Protein AF-A0A7Y3M5T3-F1 (afdb_monomer_lite)

pLDDT: mean 87.73, std 8.82, range [55.84, 97.31]

Structure (mmCIF, N/CA/C/O backbone):
data_AF-A0A7Y3M5T3-F1
#
_entry.id   AF-A0A7Y3M5T3-F1
#
loop_
_atom_site.group_PDB
_atom_site.id
_atom_site.type_symbol
_atom_site.label_atom_id
_atom_site.label_alt_id
_atom_site.label_comp_id
_atom_site.label_asym_id
_atom_site.label_entity_id
_atom_site.label_seq_id
_atom_site.pdbx_PDB_ins_code
_atom_site.Cartn_x
_atom_site.Cartn_y
_atom_site.Cartn_z
_atom_site.occupancy
_atom_site.B_iso_or_equiv
_atom_site.auth_seq_id
_atom_site.auth_comp_id
_atom_site.auth_asym_id
_atom_site.auth_atom_id
_atom_site.pdbx_PDB_model_num
ATOM 1 N N . MET A 1 1 ? -25.242 -19.983 22.971 1.00 55.84 1 MET A N 1
ATOM 2 C CA . MET A 1 1 ? -23.821 -19.713 22.673 1.00 55.84 1 MET A CA 1
ATOM 3 C C . MET A 1 1 ? -23.790 -18.361 21.979 1.00 55.84 1 MET A C 1
ATOM 5 O O . MET A 1 1 ? -24.427 -18.254 20.944 1.00 55.84 1 MET A O 1
ATOM 9 N N . LYS A 1 2 ? -23.232 -17.311 22.597 1.00 63.94 2 LYS A N 1
ATOM 10 C CA . LYS A 1 2 ? -23.172 -15.991 21.945 1.00 63.94 2 LYS A CA 1
ATOM 11 C C . LYS A 1 2 ? -22.050 -16.015 20.922 1.00 63.94 2 LYS A C 1
ATOM 13 O O . LYS A 1 2 ? -20.935 -16.409 21.260 1.00 63.94 2 LYS A O 1
ATOM 18 N N . ASP A 1 3 ? -22.389 -15.646 19.700 1.00 86.06 3 ASP A N 1
ATOM 19 C CA . ASP A 1 3 ? -21.478 -15.644 18.569 1.00 86.06 3 ASP A CA 1
ATOM 20 C C . ASP A 1 3 ? -20.346 -14.625 18.799 1.00 86.06 3 ASP A C 1
ATOM 22 O O . ASP A 1 3 ? -20.546 -13.542 19.364 1.00 86.06 3 ASP A O 1
ATOM 26 N N . LEU A 1 4 ? -19.134 -14.995 18.386 1.00 81.69 4 LEU A N 1
ATOM 27 C CA . LEU A 1 4 ? -17.959 -14.134 18.438 1.00 81.69 4 LEU A CA 1
ATOM 28 C C . LEU A 1 4 ? -18.212 -12.837 17.659 1.00 81.69 4 LEU A C 1
ATOM 30 O O . LEU A 1 4 ? -17.852 -11.759 18.140 1.00 81.69 4 LEU A O 1
ATOM 34 N N . PHE A 1 5 ? -18.886 -12.924 16.510 1.00 83.69 5 PHE A N 1
ATOM 35 C CA . PHE A 1 5 ? -19.215 -11.745 15.714 1.00 83.69 5 PHE A CA 1
ATOM 36 C C . PHE A 1 5 ? -20.231 -10.850 16.423 1.00 83.69 5 PHE A C 1
ATOM 38 O O . PHE A 1 5 ? -20.049 -9.636 16.468 1.00 83.69 5 PHE A O 1
ATOM 45 N N . GLU A 1 6 ? -21.241 -11.427 17.076 1.00 87.06 6 GLU A N 1
ATOM 46 C CA . GLU A 1 6 ? -22.225 -10.674 17.864 1.00 87.06 6 GLU A CA 1
ATOM 47 C C . GLU A 1 6 ? -21.561 -9.869 19.000 1.00 87.06 6 GLU A C 1
ATOM 49 O O . GLU A 1 6 ? -21.934 -8.721 19.264 1.00 87.06 6 GLU A O 1
ATOM 54 N N . LYS A 1 7 ? -20.527 -10.426 19.651 1.00 82.88 7 LYS A N 1
ATOM 55 C CA . LYS A 1 7 ? -19.725 -9.693 20.648 1.00 82.88 7 LYS A CA 1
ATOM 56 C C . LYS A 1 7 ? -18.970 -8.519 20.016 1.00 82.88 7 LYS A C 1
ATOM 58 O O . LYS A 1 7 ? -18.998 -7.430 20.586 1.00 82.88 7 LYS A O 1
ATOM 63 N N . ILE A 1 8 ? -18.328 -8.734 18.866 1.00 83.25 8 ILE A N 1
ATOM 64 C CA . ILE A 1 8 ? -17.522 -7.718 18.168 1.00 83.25 8 ILE A CA 1
ATOM 65 C C . ILE A 1 8 ? -18.400 -6.580 17.635 1.00 83.25 8 ILE A C 1
ATOM 67 O O . ILE A 1 8 ? -18.031 -5.413 17.752 1.00 83.25 8 ILE A O 1
ATOM 71 N N . TYR A 1 9 ? -19.578 -6.887 17.087 1.00 81.06 9 TYR A N 1
ATOM 72 C CA . TYR A 1 9 ? -20.494 -5.860 16.593 1.00 81.06 9 TYR A CA 1
ATOM 73 C C . TYR A 1 9 ? -21.075 -5.002 17.718 1.00 81.06 9 TYR A C 1
ATOM 75 O O . TYR A 1 9 ? -21.249 -3.798 17.529 1.00 81.06 9 TYR A O 1
ATOM 83 N N . ARG A 1 10 ? -21.344 -5.599 18.887 1.00 83.38 10 ARG A N 1
ATOM 84 C CA . ARG A 1 10 ? -21.866 -4.873 20.052 1.00 83.38 10 ARG A CA 1
ATOM 85 C C . ARG A 1 10 ? -20.810 -4.001 20.729 1.00 83.38 10 ARG A C 1
ATOM 87 O O . ARG A 1 10 ? -21.137 -2.906 21.176 1.00 83.38 10 ARG A O 1
ATOM 94 N N . ASP A 1 11 ? -19.576 -4.485 20.841 1.00 81.50 11 ASP A N 1
ATOM 95 C CA . ASP A 1 11 ? -18.488 -3.766 21.502 1.00 81.50 11 ASP A CA 1
ATOM 96 C C . ASP A 1 11 ? -17.179 -3.948 20.731 1.00 81.50 11 ASP A C 1
ATOM 98 O O . ASP A 1 11 ? -16.495 -4.969 20.830 1.00 81.50 11 ASP A O 1
ATOM 102 N N . LYS A 1 12 ? -16.828 -2.914 19.964 1.00 81.12 12 LYS A N 1
ATOM 103 C CA . LYS A 1 12 ? -15.603 -2.877 19.159 1.00 81.12 12 LYS A CA 1
ATOM 104 C C . LYS A 1 12 ? -14.358 -2.490 19.984 1.00 81.12 12 LYS A C 1
ATOM 106 O O . LYS A 1 12 ? -13.276 -2.314 19.421 1.00 81.12 12 LYS A O 1
ATOM 111 N N . GLY A 1 13 ? -14.489 -2.330 21.304 1.00 82.31 13 GLY A N 1
ATOM 112 C CA . GLY A 1 13 ? -13.403 -1.946 22.201 1.00 82.31 13 GLY A CA 1
ATOM 113 C C . GLY A 1 13 ? -12.895 -0.509 21.988 1.00 82.31 13 GLY A C 1
ATOM 114 O O . GLY A 1 13 ? -13.448 0.250 21.191 1.00 82.31 13 GLY A O 1
ATOM 115 N N . PRO A 1 14 ? -11.826 -0.095 22.697 1.00 82.00 14 PRO A N 1
ATOM 116 C CA . PRO A 1 14 ? -11.318 1.282 22.670 1.00 82.00 14 PRO A CA 1
ATOM 117 C C . PRO A 1 14 ? -10.875 1.770 21.285 1.00 82.00 14 PRO A C 1
ATOM 119 O O . PRO A 1 14 ? -11.082 2.935 20.960 1.00 82.00 14 PRO A O 1
ATOM 122 N N . LEU A 1 15 ? -10.301 0.880 20.468 1.00 76.69 15 LEU A N 1
ATOM 123 C CA . LEU A 1 15 ? -9.843 1.192 19.111 1.00 76.69 15 LEU A CA 1
ATOM 124 C C . LEU A 1 15 ? -10.994 1.219 18.104 1.00 76.69 15 LEU A C 1
ATOM 126 O O . LEU A 1 15 ? -11.022 2.067 17.216 1.00 76.69 15 LEU A O 1
ATOM 130 N N . GLY A 1 16 ? -11.988 0.347 18.273 1.00 77.75 16 GLY A N 1
ATOM 131 C CA . GLY A 1 16 ? -13.133 0.278 17.376 1.00 77.75 16 GLY A CA 1
ATOM 132 C C . GLY A 1 16 ? -14.037 1.511 17.397 1.00 77.75 16 GLY A C 1
ATOM 133 O O . GLY A 1 16 ? -14.784 1.726 16.444 1.00 77.75 16 GLY A O 1
ATOM 134 N N . LYS A 1 17 ? -13.923 2.355 18.431 1.00 77.19 17 LYS A N 1
ATOM 135 C CA . LYS A 1 17 ? -14.543 3.692 18.489 1.00 77.19 17 LYS A CA 1
ATOM 136 C C . LYS A 1 17 ? -14.047 4.616 17.373 1.00 77.19 17 LYS A C 1
ATOM 138 O O . LYS A 1 17 ? -14.785 5.492 16.940 1.00 77.19 17 LYS A O 1
ATOM 143 N N . TRP A 1 18 ? -12.817 4.401 16.909 1.00 79.50 18 TRP A N 1
AT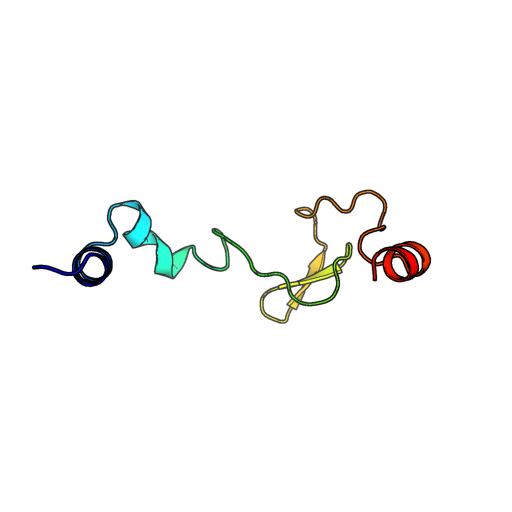OM 144 C CA . TRP A 1 18 ? -12.160 5.208 15.881 1.00 79.50 18 TRP A CA 1
ATOM 145 C C . TRP A 1 18 ? -12.244 4.584 14.494 1.00 79.50 18 TRP A C 1
ATOM 147 O O . TRP A 1 18 ? -11.908 5.249 13.522 1.00 79.50 18 TRP A O 1
ATOM 157 N N . ALA A 1 19 ? -12.709 3.335 14.376 1.00 79.25 19 ALA A N 1
ATOM 158 C CA . ALA A 1 19 ? -12.733 2.613 13.106 1.00 79.25 19 ALA A CA 1
ATOM 159 C C . ALA A 1 19 ? -13.487 3.392 12.017 1.00 79.25 19 ALA A C 1
ATOM 161 O O . ALA A 1 19 ? -12.958 3.582 10.932 1.00 79.25 19 ALA A O 1
ATOM 162 N N . SER A 1 20 ? -14.658 3.962 12.326 1.00 75.19 20 SER A N 1
ATOM 163 C CA . SER A 1 20 ? -15.434 4.744 11.349 1.00 75.19 20 SER A CA 1
ATOM 164 C C . SER A 1 20 ? -14.773 6.053 10.904 1.00 75.19 20 SER A C 1
ATOM 166 O O . SER A 1 20 ? -15.163 6.597 9.877 1.00 75.19 20 SER A O 1
ATOM 168 N N . GLN A 1 21 ? -13.816 6.580 11.671 1.00 74.06 21 GLN A N 1
ATOM 169 C CA . GLN A 1 21 ? -13.132 7.845 11.378 1.00 74.06 21 GLN A CA 1
ATOM 170 C C . GLN A 1 21 ? -11.735 7.628 10.787 1.00 74.06 21 GLN A C 1
ATOM 172 O O . GLN A 1 21 ? -11.251 8.456 10.020 1.00 74.06 21 GLN A O 1
ATOM 177 N N . ALA A 1 22 ? -11.070 6.539 11.173 1.00 77.38 22 ALA A N 1
ATOM 178 C CA . ALA A 1 22 ? -9.677 6.281 10.847 1.00 77.38 22 ALA A CA 1
ATOM 179 C C . ALA A 1 22 ? -9.509 5.293 9.688 1.00 77.38 22 ALA A C 1
ATOM 181 O O . ALA A 1 22 ? -8.556 5.425 8.918 1.00 77.38 22 ALA A O 1
ATOM 182 N N . GLU A 1 23 ? -10.406 4.313 9.557 1.00 80.31 23 GLU A N 1
ATOM 183 C CA . GLU A 1 23 ? -10.290 3.253 8.556 1.00 80.31 23 GLU A CA 1
ATOM 184 C C . GLU A 1 23 ? -10.385 3.811 7.131 1.00 80.31 23 GLU A C 1
ATOM 186 O O . GLU A 1 23 ? -11.229 4.648 6.815 1.00 80.31 23 GLU A O 1
ATOM 191 N N . GLY A 1 24 ? -9.482 3.365 6.261 1.00 76.94 24 GLY A 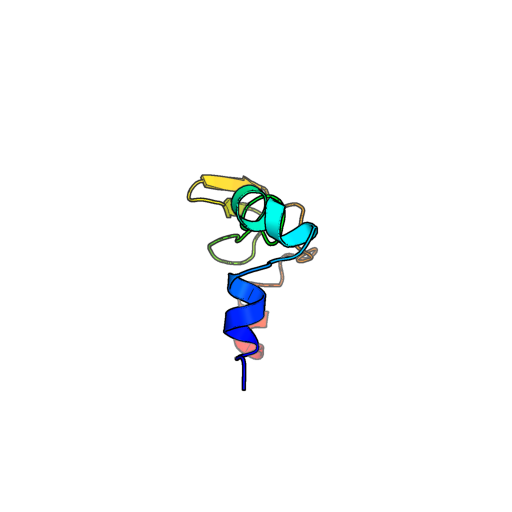N 1
ATOM 192 C CA . GLY A 1 24 ? -9.430 3.761 4.856 1.00 76.94 24 GLY A CA 1
ATOM 193 C C . GLY A 1 24 ? -8.736 5.097 4.585 1.00 76.94 24 GLY A C 1
ATOM 194 O O . GLY A 1 24 ? -8.416 5.362 3.426 1.00 76.94 24 GLY A O 1
ATOM 195 N N . TYR A 1 25 ? -8.452 5.906 5.614 1.00 81.25 25 TYR A N 1
ATOM 196 C CA . TYR A 1 25 ? -7.640 7.120 5.472 1.00 81.25 25 TYR A CA 1
ATOM 197 C C . TYR A 1 25 ? -6.363 7.073 6.310 1.00 81.25 25 TYR A C 1
ATOM 199 O O . TYR A 1 25 ? -5.264 7.058 5.765 1.00 81.25 25 TYR A O 1
ATOM 207 N N . PHE A 1 26 ? -6.496 7.023 7.635 1.00 79.31 26 PHE A N 1
ATOM 208 C CA . PHE A 1 26 ? -5.354 7.005 8.556 1.00 79.31 26 PHE A CA 1
ATOM 209 C C . PHE A 1 26 ? -4.891 5.586 8.876 1.00 79.31 26 PHE A C 1
ATOM 211 O O . PHE A 1 26 ? -3.714 5.348 9.134 1.00 79.31 26 PHE A O 1
ATOM 218 N N . VAL A 1 27 ? -5.826 4.640 8.859 1.00 81.81 27 VAL A N 1
ATOM 219 C CA . VAL A 1 27 ? -5.613 3.239 9.198 1.00 81.81 27 VAL A CA 1
ATOM 220 C C . VAL A 1 27 ? -6.008 2.414 7.981 1.00 81.81 27 VAL A C 1
ATOM 222 O O . VAL A 1 27 ? -7.163 2.420 7.568 1.00 81.81 27 VAL A O 1
ATOM 225 N N . PHE A 1 28 ? -5.026 1.737 7.386 1.00 83.56 28 PHE A N 1
ATOM 226 C CA . PHE A 1 28 ? -5.167 0.984 6.133 1.00 83.56 28 PHE A CA 1
ATOM 227 C C . PHE A 1 28 ? -5.693 1.825 4.948 1.00 83.56 28 PHE A C 1
ATOM 229 O O . PHE A 1 28 ? -6.751 1.510 4.394 1.00 83.56 28 PHE A O 1
ATOM 236 N N . PRO A 1 29 ? -4.980 2.894 4.532 1.00 89.75 29 PRO A N 1
ATOM 237 C CA . PRO A 1 29 ? -5.322 3.605 3.305 1.00 89.75 29 PRO A CA 1
ATOM 238 C C . PRO A 1 29 ? -5.266 2.657 2.105 1.00 89.75 29 PRO A C 1
ATOM 240 O O . PRO A 1 29 ? -4.336 1.861 1.967 1.00 89.75 29 PRO A O 1
ATOM 243 N N . LYS A 1 30 ? -6.263 2.754 1.226 1.00 91.50 30 LYS A N 1
ATOM 244 C CA . LYS A 1 30 ? -6.330 1.955 -0.001 1.00 91.50 30 LYS A CA 1
ATOM 245 C C . LYS A 1 30 ? -5.913 2.819 -1.180 1.00 91.50 30 LYS A C 1
ATOM 247 O O . LYS A 1 30 ? -6.655 3.707 -1.588 1.00 91.50 30 LYS A O 1
ATOM 252 N N . LEU A 1 31 ? -4.710 2.564 -1.681 1.00 94.38 31 LEU A N 1
ATOM 253 C CA . LEU A 1 31 ? -4.257 3.106 -2.954 1.00 94.38 31 LEU A CA 1
ATOM 254 C C . LEU A 1 31 ? -4.834 2.260 -4.090 1.00 94.38 31 LEU A C 1
ATOM 256 O O . LEU A 1 31 ? -4.973 1.044 -3.970 1.00 94.38 31 LEU A O 1
ATOM 260 N N . GLU A 1 32 ? -5.181 2.923 -5.178 1.00 95.19 32 GLU A N 1
ATOM 261 C CA . GLU A 1 32 ? -5.814 2.345 -6.354 1.00 95.19 32 GLU A CA 1
ATOM 262 C C . GLU A 1 32 ? -4.869 2.464 -7.559 1.00 95.19 32 GLU A C 1
ATOM 264 O O . GLU A 1 32 ? -4.126 3.444 -7.692 1.00 95.19 32 GLU A O 1
ATOM 269 N N . GLY A 1 33 ? -4.952 1.489 -8.468 1.00 93.94 33 GLY A N 1
ATOM 270 C CA . GLY A 1 33 ? -4.134 1.416 -9.678 1.00 93.94 33 GLY A CA 1
ATOM 271 C C . GLY A 1 33 ? -2.876 0.560 -9.524 1.00 93.94 33 GLY A C 1
ATOM 272 O O . GLY A 1 33 ? -2.673 -0.117 -8.517 1.00 93.94 33 GLY A O 1
ATOM 273 N N . GLU A 1 34 ? -2.046 0.583 -10.563 1.00 93.62 34 GLU A N 1
ATOM 274 C CA . GLU A 1 34 ? -0.754 -0.103 -10.591 1.00 93.62 34 GLU A CA 1
ATOM 275 C C . GLU A 1 34 ? 0.215 0.520 -9.572 1.00 93.62 34 GLU A C 1
ATOM 277 O O . GLU A 1 34 ? 0.272 1.743 -9.427 1.00 93.62 34 GLU A O 1
ATOM 282 N N . ILE A 1 35 ? 0.999 -0.313 -8.878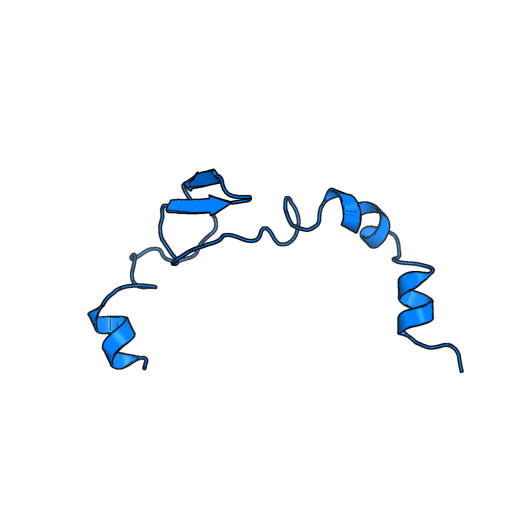 1.00 94.25 35 ILE A N 1
ATOM 283 C CA . ILE A 1 35 ? 2.056 0.143 -7.962 1.00 94.25 35 ILE A CA 1
ATOM 284 C C . ILE A 1 35 ? 3.037 1.048 -8.718 1.00 94.25 35 ILE A C 1
ATOM 286 O O . ILE A 1 35 ? 3.652 0.648 -9.707 1.00 94.25 35 ILE A O 1
ATOM 290 N N . SER A 1 36 ? 3.167 2.290 -8.268 1.00 94.62 36 SER A N 1
ATOM 291 C CA . SER A 1 36 ? 4.036 3.285 -8.889 1.00 94.62 36 SER A CA 1
ATOM 292 C C . SER A 1 36 ? 4.263 4.443 -7.926 1.00 94.62 36 SER A C 1
ATOM 294 O O . SER A 1 36 ? 3.553 4.563 -6.935 1.00 94.62 36 SER A O 1
ATOM 296 N N . ASN A 1 37 ? 5.191 5.348 -8.244 1.00 94.44 37 ASN A N 1
ATOM 297 C CA . ASN A 1 37 ? 5.398 6.592 -7.493 1.00 94.44 37 ASN A CA 1
ATOM 298 C C . ASN A 1 37 ? 4.201 7.567 -7.564 1.00 94.44 37 ASN A C 1
ATOM 300 O O . ASN A 1 37 ? 4.171 8.571 -6.843 1.00 94.44 37 ASN A O 1
ATOM 304 N N . ARG A 1 38 ? 3.232 7.301 -8.448 1.00 95.75 38 ARG A N 1
ATOM 305 C CA . ARG A 1 38 ? 1.963 8.018 -8.577 1.00 95.75 38 ARG A CA 1
ATOM 306 C C . ARG A 1 38 ? 0.823 7.015 -8.643 1.00 95.75 38 ARG A C 1
ATOM 308 O O . ARG A 1 38 ? 0.798 6.167 -9.528 1.00 95.75 38 ARG A O 1
ATOM 315 N N . MET A 1 39 ? -0.132 7.144 -7.733 1.00 96.75 39 MET A N 1
ATOM 316 C CA . MET A 1 39 ? -1.302 6.269 -7.643 1.00 96.75 39 MET A CA 1
ATOM 317 C C . MET A 1 39 ? -2.555 7.104 -7.384 1.00 96.75 39 MET A C 1
ATOM 319 O O . MET A 1 39 ? -2.476 8.328 -7.228 1.00 96.75 39 MET A O 1
ATOM 323 N N . LYS A 1 40 ? -3.715 6.449 -7.312 1.00 97.19 40 LYS A N 1
ATOM 324 C CA . LYS A 1 40 ? -4.959 7.094 -6.894 1.00 97.19 40 LYS A CA 1
ATOM 325 C C . LYS A 1 40 ? -5.250 6.812 -5.427 1.00 97.19 40 LYS A C 1
ATOM 327 O O . LYS A 1 40 ? -5.054 5.703 -4.945 1.00 97.19 40 LYS A O 1
ATOM 332 N N . PHE A 1 41 ? -5.733 7.819 -4.719 1.00 95.06 41 PHE A N 1
ATOM 333 C CA . PHE A 1 41 ? -6.229 7.695 -3.359 1.00 95.06 41 PHE A CA 1
ATOM 334 C C . PHE A 1 41 ? -7.572 8.408 -3.265 1.00 95.06 41 PHE A C 1
ATOM 336 O O . PHE A 1 41 ? -7.648 9.620 -3.483 1.00 95.06 41 PHE A O 1
ATOM 343 N N . GLN A 1 42 ? -8.637 7.651 -2.990 1.00 93.00 42 GLN A N 1
ATOM 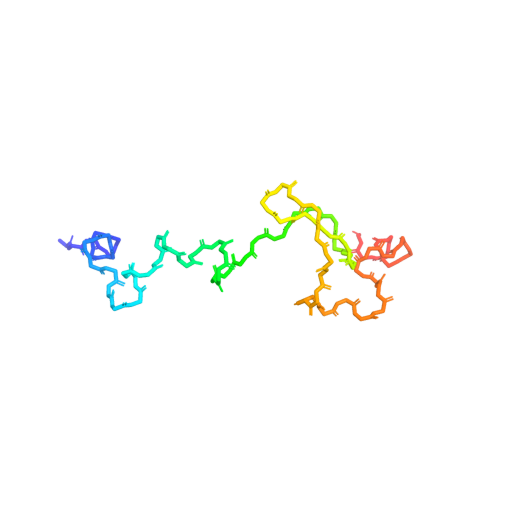344 C CA . GLN A 1 42 ? -10.013 8.163 -2.992 1.00 93.00 42 GLN A CA 1
ATOM 345 C C . GLN A 1 42 ? -10.352 8.870 -4.317 1.00 93.00 42 GLN A C 1
ATOM 347 O O . GLN A 1 42 ? -10.866 9.992 -4.339 1.00 93.00 42 GLN A O 1
ATOM 352 N N . GLY A 1 43 ? -9.975 8.237 -5.433 1.00 94.62 43 GLY A N 1
ATOM 353 C CA . GLY A 1 43 ? -10.160 8.768 -6.787 1.00 94.62 43 GLY A CA 1
ATOM 354 C C . GLY A 1 43 ? -9.253 9.942 -7.191 1.00 94.62 43 GLY A C 1
ATOM 355 O O . GLY A 1 43 ? -9.316 10.373 -8.344 1.00 94.62 43 GLY A O 1
ATOM 356 N N . LYS A 1 44 ? -8.396 10.460 -6.300 1.00 95.94 44 LYS A N 1
ATOM 357 C CA . LYS A 1 44 ? -7.487 11.583 -6.592 1.00 95.94 44 LYS A CA 1
ATOM 358 C C . LYS A 1 44 ? -6.074 11.102 -6.881 1.00 95.94 44 LYS A C 1
ATOM 360 O O . LYS A 1 44 ? -5.577 10.223 -6.187 1.00 95.94 44 LYS A O 1
ATOM 365 N N . ASP A 1 45 ? -5.409 11.717 -7.852 1.00 97.31 45 ASP A N 1
ATOM 366 C CA . ASP A 1 45 ? -4.004 11.428 -8.141 1.00 97.31 45 ASP A CA 1
ATOM 367 C C . ASP A 1 45 ? -3.094 11.977 -7.033 1.00 97.31 45 ASP A C 1
ATOM 369 O O . ASP A 1 45 ? -3.167 13.157 -6.676 1.00 97.31 45 ASP A O 1
ATOM 373 N N . VAL A 1 46 ? -2.228 11.119 -6.491 1.00 96.19 46 VAL A N 1
ATOM 374 C CA . VAL A 1 46 ? -1.295 11.443 -5.402 1.00 96.19 46 VAL A CA 1
ATOM 375 C C . VAL A 1 46 ? 0.113 10.934 -5.708 1.00 96.19 46 VAL A C 1
ATOM 377 O O . VAL A 1 46 ? 0.291 9.956 -6.434 1.00 96.19 46 VAL A O 1
ATOM 380 N N . ILE A 1 47 ? 1.127 11.588 -5.134 1.00 96.56 47 ILE A N 1
ATOM 381 C CA . ILE A 1 47 ? 2.499 11.060 -5.086 1.00 96.56 47 ILE A CA 1
ATOM 382 C C . ILE A 1 47 ? 2.601 10.133 -3.876 1.00 96.56 47 ILE A C 1
ATOM 384 O O . ILE A 1 47 ? 2.231 10.523 -2.765 1.00 96.56 47 ILE A O 1
ATOM 388 N N . THR A 1 48 ? 3.107 8.921 -4.076 1.00 94.88 48 THR A N 1
ATOM 389 C CA . THR A 1 48 ? 3.165 7.893 -3.033 1.00 94.88 48 THR A CA 1
ATOM 390 C C . THR A 1 48 ? 4.552 7.808 -2.406 1.00 94.88 48 THR A C 1
ATOM 392 O O . THR A 1 48 ? 5.525 7.462 -3.071 1.00 94.88 48 THR A O 1
ATOM 395 N N . TRP A 1 49 ? 4.622 8.055 -1.099 1.00 93.88 49 TRP A N 1
ATOM 396 C CA . TRP A 1 49 ? 5.854 7.965 -0.299 1.00 93.88 49 TRP A CA 1
ATOM 397 C C . TRP A 1 49 ? 5.854 6.785 0.681 1.00 93.88 49 TRP A C 1
ATOM 399 O O . TRP A 1 49 ? 6.809 6.592 1.424 1.00 93.88 49 TRP A O 1
ATOM 409 N N . SER A 1 50 ? 4.761 6.023 0.718 1.00 91.56 50 SER A N 1
ATOM 410 C CA . SER A 1 50 ? 4.510 4.947 1.681 1.00 91.56 50 SER A CA 1
ATOM 411 C C . SER A 1 50 ? 4.748 3.542 1.122 1.00 91.56 50 SER A C 1
ATOM 413 O O . SER A 1 5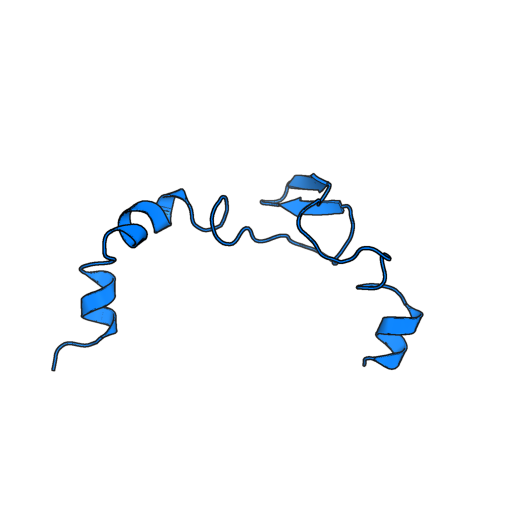0 ? 4.562 2.568 1.847 1.00 91.56 50 SER A O 1
ATOM 415 N N . ILE A 1 51 ? 5.110 3.424 -0.158 1.00 92.12 51 ILE A N 1
ATOM 416 C CA . ILE A 1 51 ? 5.366 2.143 -0.821 1.00 92.12 51 ILE A CA 1
ATOM 417 C C . ILE A 1 51 ? 6.862 1.826 -0.830 1.00 92.12 51 ILE A C 1
ATOM 419 O O . ILE A 1 51 ? 7.697 2.719 -0.954 1.00 92.12 51 ILE A O 1
ATOM 423 N N . ASN A 1 52 ? 7.194 0.538 -0.762 1.00 94.62 52 ASN A N 1
ATOM 424 C CA . ASN A 1 52 ? 8.578 0.055 -0.728 1.00 94.62 52 ASN A CA 1
ATOM 425 C C . ASN A 1 52 ? 9.109 -0.327 -2.124 1.00 94.62 52 ASN A C 1
ATOM 427 O O . ASN A 1 52 ? 9.979 -1.185 -2.246 1.00 94.62 52 ASN A O 1
ATOM 431 N N . ASP A 1 53 ? 8.582 0.286 -3.187 1.00 95.12 53 ASP A N 1
ATOM 432 C CA . ASP A 1 53 ? 9.015 0.052 -4.572 1.00 95.12 53 ASP A CA 1
ATOM 433 C C . ASP A 1 53 ? 10.173 0.986 -4.958 1.00 95.12 53 ASP A C 1
ATOM 435 O O . ASP A 1 53 ? 10.072 1.827 -5.849 1.00 95.12 53 ASP A O 1
ATOM 439 N N . TYR A 1 54 ? 11.285 0.880 -4.231 1.00 94.19 54 TYR A N 1
ATOM 440 C CA . TYR A 1 54 ? 12.398 1.831 -4.336 1.00 94.19 54 TYR A CA 1
ATOM 441 C C . TYR A 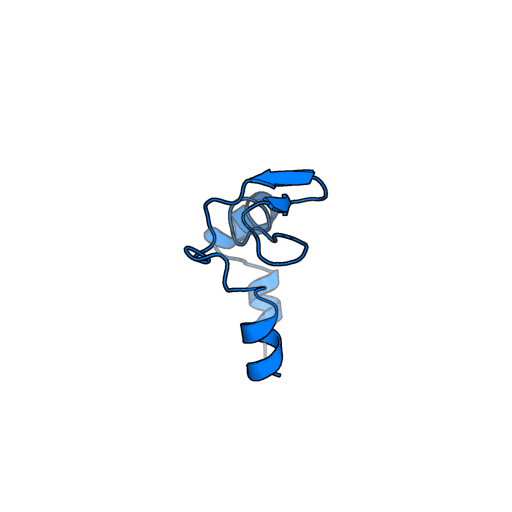1 54 ? 13.055 1.872 -5.720 1.00 94.19 54 TYR A C 1
ATOM 443 O O . TYR A 1 54 ? 13.585 2.906 -6.118 1.00 94.19 54 TYR A O 1
ATOM 451 N N . LEU A 1 55 ? 13.039 0.747 -6.438 1.00 95.00 55 LEU A N 1
ATOM 452 C CA . LEU A 1 55 ? 13.661 0.602 -7.756 1.00 95.00 55 LEU A CA 1
ATOM 453 C C . LEU A 1 55 ? 12.649 0.694 -8.908 1.00 95.00 55 LEU A C 1
ATOM 455 O O . LEU A 1 55 ? 13.049 0.583 -10.065 1.00 95.00 55 LEU A O 1
ATOM 459 N N . GLY A 1 56 ? 11.357 0.880 -8.619 1.00 93.56 56 GLY A N 1
ATOM 460 C CA . GLY A 1 56 ? 10.311 0.894 -9.646 1.00 93.56 56 GLY A CA 1
ATOM 461 C C . GLY A 1 56 ? 10.106 -0.463 -10.326 1.00 93.56 56 GLY A C 1
ATOM 462 O O . GLY A 1 56 ? 9.737 -0.517 -11.500 1.00 93.56 56 GLY A O 1
ATOM 463 N N . LEU A 1 57 ? 10.410 -1.563 -9.633 1.00 94.75 57 LEU A N 1
ATOM 464 C CA . LEU A 1 57 ? 10.393 -2.908 -10.212 1.00 94.75 57 LEU A CA 1
ATOM 465 C C . LEU A 1 57 ? 9.043 -3.600 -10.069 1.00 94.75 57 LEU A C 1
ATOM 467 O O . LEU A 1 57 ? 8.795 -4.557 -10.803 1.00 94.75 57 LEU A O 1
ATOM 471 N N . ALA A 1 58 ? 8.160 -3.106 -9.194 1.00 93.94 58 ALA A N 1
ATOM 472 C CA . ALA A 1 58 ? 6.852 -3.713 -8.948 1.00 93.94 58 ALA A CA 1
ATOM 473 C C . ALA A 1 58 ? 6.036 -3.936 -10.234 1.00 93.94 58 ALA A C 1
ATOM 475 O O . ALA A 1 58 ? 5.287 -4.904 -10.328 1.00 93.94 58 ALA A O 1
ATOM 476 N N . ASN A 1 59 ? 6.217 -3.071 -11.239 1.00 93.25 59 ASN A N 1
ATOM 477 C CA . ASN A 1 59 ? 5.539 -3.156 -12.532 1.00 93.25 59 ASN A CA 1
ATOM 478 C C . ASN A 1 59 ? 6.462 -3.251 -13.746 1.00 93.25 59 ASN A C 1
ATOM 480 O O . ASN A 1 59 ? 6.023 -3.041 -14.878 1.00 93.25 59 ASN A O 1
ATOM 484 N N . HIS A 1 60 ? 7.735 -3.584 -13.539 1.00 94.88 60 HIS A N 1
ATOM 485 C CA . HIS A 1 60 ? 8.681 -3.672 -14.642 1.00 94.88 60 HIS A CA 1
ATOM 486 C C . HIS A 1 60 ? 8.294 -4.816 -15.606 1.00 94.88 60 HIS A C 1
ATOM 488 O O . HIS A 1 60 ? 8.129 -5.953 -15.148 1.00 94.88 60 HIS A O 1
ATOM 494 N N . PRO A 1 61 ? 8.173 -4.572 -16.930 1.00 94.62 61 PRO A N 1
ATOM 495 C CA . PRO A 1 61 ? 7.656 -5.566 -17.878 1.00 94.62 61 PRO A CA 1
ATOM 496 C C . PRO A 1 61 ? 8.425 -6.889 -17.876 1.00 94.62 61 PRO A C 1
ATOM 498 O O . PRO A 1 61 ? 7.821 -7.958 -17.938 1.00 94.62 61 PRO A O 1
ATOM 501 N N . GLU A 1 62 ? 9.755 -6.828 -17.770 1.00 96.12 62 GLU A N 1
ATOM 502 C CA . GLU A 1 62 ? 10.597 -8.029 -17.738 1.00 96.12 62 GLU A CA 1
ATOM 503 C C . GLU A 1 62 ? 10.412 -8.836 -16.450 1.00 96.12 62 GLU A C 1
ATOM 505 O O . GLU A 1 62 ? 10.417 -10.060 -16.504 1.00 96.12 62 GLU A O 1
ATOM 510 N N . VAL A 1 63 ? 10.187 -8.166 -15.312 1.00 94.69 63 VAL A N 1
ATOM 511 C CA . VAL A 1 63 ? 9.953 -8.833 -14.022 1.00 94.69 63 VAL A CA 1
ATOM 512 C C . VAL A 1 63 ? 8.596 -9.531 -14.050 1.00 94.69 63 VAL A C 1
ATOM 514 O O . VAL A 1 63 ? 8.519 -10.727 -13.789 1.00 94.69 63 VAL A O 1
ATOM 517 N N . ARG A 1 64 ? 7.537 -8.827 -14.477 1.00 93.19 64 ARG A N 1
ATOM 518 C CA . ARG A 1 64 ? 6.184 -9.403 -14.582 1.00 93.19 64 ARG A CA 1
ATOM 519 C C . ARG A 1 64 ? 6.111 -10.581 -15.550 1.00 93.19 64 ARG A C 1
ATOM 521 O O . ARG A 1 64 ? 5.354 -11.512 -15.311 1.00 93.19 64 ARG A O 1
ATOM 528 N N . LYS A 1 65 ? 6.884 -10.548 -16.640 1.00 95.94 65 LYS A N 1
ATOM 529 C CA . LYS A 1 65 ? 6.946 -11.653 -17.607 1.00 95.94 65 LYS A CA 1
ATOM 530 C C . LYS A 1 65 ? 7.534 -12.933 -17.001 1.00 95.94 65 LYS A C 1
ATOM 532 O O . LYS A 1 65 ? 7.204 -14.010 -17.480 1.00 95.94 65 LYS A O 1
ATOM 537 N N . VAL A 1 66 ? 8.431 -12.809 -16.025 1.00 95.25 66 VAL A N 1
ATOM 538 C CA . VAL A 1 66 ? 9.106 -13.947 -15.380 1.00 95.25 66 VAL A CA 1
ATOM 539 C C . VAL A 1 66 ? 8.350 -14.438 -14.139 1.00 95.25 66 VAL A C 1
ATOM 541 O O . VAL A 1 66 ? 8.455 -15.612 -13.809 1.00 95.25 66 VAL A O 1
ATOM 544 N N . ASP A 1 67 ? 7.609 -13.559 -13.459 1.00 87.88 67 ASP A N 1
ATOM 545 C CA . ASP A 1 67 ? 6.825 -13.873 -12.251 1.00 87.88 67 ASP A CA 1
ATOM 546 C C . ASP A 1 67 ? 5.500 -14.617 -12.538 1.00 87.88 67 ASP A C 1
ATOM 548 O O . ASP A 1 67 ? 4.997 -15.328 -11.671 1.00 87.88 67 ASP A O 1
ATOM 552 N N . ALA A 1 68 ? 4.939 -14.457 -13.745 1.00 70.44 68 ALA A N 1
ATOM 553 C CA . ALA A 1 68 ? 3.692 -15.096 -14.195 1.00 70.44 68 ALA A CA 1
ATOM 554 C C . ALA A 1 68 ? 3.871 -16.565 -14.616 1.00 70.44 68 ALA A C 1
ATOM 556 O O . ALA A 1 68 ? 2.953 -17.364 -14.313 1.00 70.44 68 ALA A O 1
#

Radius of gyration: 18.23 Å; chains: 1; bounding box: 38×31×41 Å

Foldseek 3Di:
DQDPVNVCVVDVDPVRVCCVPCPCPPHPPDWDDQDDLWTDGPNDIDGDPPDPCPPVCSPDPVNVVVVD

Sequence (68 aa):
MKDLFEKIYRDKGPLGKWASQAEGYFVFPKLEGEISNRMKFQGKDVITWSINDYLGLANHPEVRKVDA

Secondary structure (DSSP, 8-state):
---HHHHHHH--HHHHTTHHHHBTTTBS--EESSSSSEEEETTEEEE--S---TTS-TT-HHHHHHH-